Protein AF-A0A2G2XMW3-F1 (afdb_monomer_lite)

Secondary structure (DSSP, 8-state):
----S---GGG--EEEEEEEEETTEEEEEEEEEEEE--SSSSPEEEEEEEEEEEEEE-----PPPHHHHHHHT---------EETTEEPSS----------------------------------

Radius of gyration: 28.83 Å; chains: 1; bounding box: 59×80×53 Å

Sequence (125 aa):
MQVVTNLNLDGLDRVYVCAAVSPNRVFFTHCALHLKKSGAVVPRIKLVEVGPSRDLVTRRHRLSEDSLRKESMKTTLEKAKKKVGSVALPYKAKGVKRKCREAKLKHGTIELSEEKKQKLDSDSE

Foldseek 3Di:
DDDDDDDDPVPQFKDWDWADPDPFKIWTFIWTWDFDPDVDPGTDTDTDGDDDTDIGGHDDDDDDDPVVVVVVPDDPPPPPQPDDPPDGDPDDDPDDPDDDDDDDDDDDDDDDDDDDDDDDDDDDD

Structure (mmCIF, N/CA/C/O backbone):
data_AF-A0A2G2XMW3-F1
#
_entry.id   AF-A0A2G2XMW3-F1
#
loop_
_atom_site.group_PDB
_atom_site.id
_atom_site.type_symbol
_atom_site.label_atom_id
_atom_site.label_alt_id
_atom_site.label_comp_id
_atom_site.label_asym_id
_atom_site.label_entity_id
_atom_site.label_seq_id
_atom_site.pdbx_PDB_ins_code
_atom_site.Cartn_x
_atom_site.Cartn_y
_atom_site.Cartn_z
_atom_site.occupancy
_atom_site.B_iso_or_equiv
_atom_site.auth_seq_id
_atom_site.auth_comp_id
_atom_site.auth_asym_id
_atom_site.auth_atom_id
_atom_site.pdbx_PDB_model_num
ATOM 1 N N . MET A 1 1 ? 2.678 16.630 -11.490 1.00 44.75 1 MET A N 1
ATOM 2 C CA . MET A 1 1 ? 2.672 15.951 -10.179 1.00 44.75 1 MET A CA 1
ATOM 3 C C . MET A 1 1 ? 2.813 17.029 -9.121 1.00 44.75 1 MET A C 1
ATOM 5 O O . MET A 1 1 ? 3.813 17.734 -9.128 1.00 44.75 1 MET A O 1
ATOM 9 N N . GLN A 1 2 ? 1.770 17.260 -8.330 1.00 71.69 2 GLN A N 1
ATOM 10 C CA . GLN A 1 2 ? 1.748 18.351 -7.360 1.00 71.69 2 GLN A CA 1
ATOM 11 C C . GLN A 1 2 ? 2.289 17.834 -6.031 1.00 71.69 2 GLN A C 1
ATOM 13 O O . GLN A 1 2 ? 1.721 16.917 -5.446 1.00 71.69 2 GLN A O 1
ATOM 18 N N . VAL A 1 3 ? 3.416 18.387 -5.590 1.00 85.00 3 VAL A N 1
ATOM 19 C CA . VAL A 1 3 ? 3.980 18.083 -4.275 1.00 85.00 3 VAL A CA 1
ATOM 20 C C . VAL A 1 3 ? 3.337 19.044 -3.285 1.00 85.00 3 VAL A C 1
ATOM 22 O O . VAL A 1 3 ? 3.528 20.255 -3.382 1.00 85.00 3 VAL A O 1
ATOM 25 N N . VAL A 1 4 ? 2.533 18.507 -2.372 1.00 88.69 4 VAL A N 1
ATOM 26 C CA . VAL A 1 4 ? 1.887 19.276 -1.305 1.00 88.69 4 VAL A CA 1
ATOM 27 C C . VAL A 1 4 ? 2.705 19.095 -0.029 1.00 88.69 4 VAL A C 1
ATOM 29 O O . VAL A 1 4 ? 3.081 17.976 0.308 1.00 88.69 4 VAL A O 1
ATOM 32 N N . THR A 1 5 ? 3.015 20.193 0.660 1.00 89.81 5 THR A N 1
ATOM 33 C CA . THR A 1 5 ? 3.880 20.191 1.852 1.00 89.81 5 THR A CA 1
ATOM 34 C C . THR A 1 5 ? 3.130 19.917 3.152 1.00 89.81 5 THR A C 1
ATOM 36 O O . THR A 1 5 ? 3.712 19.351 4.070 1.00 89.81 5 THR A O 1
ATOM 39 N N . ASN A 1 6 ? 1.853 20.297 3.233 1.00 89.81 6 ASN A N 1
ATOM 40 C CA . ASN A 1 6 ? 1.005 20.105 4.408 1.00 89.81 6 ASN A CA 1
ATOM 41 C C . ASN A 1 6 ? -0.232 19.288 4.034 1.00 89.81 6 ASN A C 1
ATOM 43 O O . ASN A 1 6 ? -0.907 19.596 3.054 1.00 89.81 6 ASN A O 1
ATOM 47 N N . LEU A 1 7 ? -0.537 18.265 4.829 1.00 89.00 7 LEU A N 1
ATOM 48 C CA . LEU A 1 7 ? -1.673 17.368 4.627 1.00 89.00 7 LEU A CA 1
ATOM 49 C C . LEU A 1 7 ? -2.459 17.242 5.933 1.00 89.00 7 LEU A C 1
ATOM 51 O O . LEU A 1 7 ? -1.863 17.174 7.007 1.00 89.00 7 LEU A O 1
ATOM 55 N N . ASN A 1 8 ? -3.791 17.211 5.835 1.00 89.44 8 ASN A N 1
ATOM 56 C CA . ASN A 1 8 ? -4.644 16.955 6.993 1.00 89.44 8 ASN A CA 1
ATOM 57 C C . ASN A 1 8 ? -4.627 15.456 7.338 1.00 89.44 8 ASN A C 1
ATOM 59 O O . ASN A 1 8 ? -4.734 14.611 6.446 1.00 89.44 8 ASN A O 1
ATOM 63 N N . LEU A 1 9 ? -4.541 15.138 8.631 1.00 84.19 9 LEU A N 1
ATOM 64 C CA . LEU A 1 9 ? -4.570 13.767 9.136 1.00 84.19 9 LEU A CA 1
ATOM 65 C C . LEU A 1 9 ? -5.926 13.092 8.901 1.00 84.19 9 LEU A C 1
ATOM 67 O O . LEU A 1 9 ? -5.952 11.886 8.683 1.00 84.19 9 LEU A O 1
ATOM 71 N N . ASP A 1 10 ? -7.024 13.853 8.842 1.00 85.94 10 ASP A N 1
ATOM 72 C CA . ASP A 1 10 ? -8.351 13.299 8.525 1.00 85.94 10 ASP A CA 1
ATOM 73 C C . ASP A 1 10 ? -8.424 12.717 7.102 1.00 85.94 10 ASP A C 1
ATOM 75 O O . ASP A 1 10 ? -9.290 11.902 6.801 1.00 85.94 10 ASP A O 1
ATOM 79 N N . GLY A 1 11 ? -7.506 13.121 6.215 1.00 87.62 11 GLY A N 1
ATOM 80 C CA . GLY A 1 11 ? -7.393 12.572 4.864 1.00 87.62 11 GLY A CA 1
ATOM 81 C C . GLY A 1 11 ? -6.634 11.240 4.787 1.00 87.62 11 GLY A C 1
ATOM 82 O O . GLY A 1 11 ? -6.641 10.599 3.736 1.00 87.62 11 GLY A O 1
ATOM 83 N N . LEU A 1 12 ? -5.974 10.806 5.868 1.00 88.31 12 LEU A N 1
ATOM 84 C CA . LEU A 1 12 ? -5.224 9.546 5.928 1.00 88.31 12 LEU A CA 1
ATOM 85 C C . LEU A 1 12 ? -6.140 8.372 6.311 1.00 88.31 12 LEU A C 1
ATOM 87 O O . LEU A 1 12 ? -6.015 7.799 7.390 1.00 88.31 12 LEU A O 1
ATOM 91 N N . ASP A 1 13 ? -7.049 7.999 5.409 1.00 90.56 13 ASP A N 1
ATOM 92 C CA . ASP A 1 13 ? -8.010 6.900 5.625 1.00 90.56 13 ASP A CA 1
ATOM 93 C C . ASP A 1 13 ? -7.586 5.581 4.951 1.00 90.56 13 ASP A C 1
ATOM 95 O O . ASP A 1 13 ? -7.876 4.498 5.453 1.00 90.56 13 ASP A O 1
ATOM 99 N N . ARG A 1 14 ? -6.878 5.628 3.814 1.00 90.50 14 ARG A N 1
ATOM 100 C CA . ARG A 1 14 ? -6.589 4.441 2.983 1.00 90.50 14 ARG A CA 1
ATOM 101 C C . ARG A 1 14 ? -5.099 4.169 2.837 1.00 90.50 14 ARG A C 1
ATOM 103 O O . ARG A 1 14 ? -4.317 5.080 2.581 1.00 90.50 14 ARG A O 1
ATOM 110 N N . VAL A 1 15 ? -4.721 2.897 2.943 1.00 92.19 15 VAL A N 1
ATOM 111 C CA . VAL A 1 15 ? -3.349 2.404 2.769 1.00 92.19 15 VAL A CA 1
ATOM 112 C C . VAL A 1 15 ? -3.344 1.216 1.822 1.00 92.19 15 VAL A C 1
ATOM 114 O O . VAL A 1 15 ? -4.134 0.285 1.962 1.00 92.19 15 VAL A O 1
ATOM 117 N N . TYR A 1 16 ? -2.399 1.232 0.886 1.00 92.62 16 TYR A N 1
ATOM 118 C CA . TYR A 1 16 ? -2.066 0.067 0.080 1.00 92.62 16 TYR A CA 1
ATOM 119 C C . TYR A 1 16 ? -0.873 -0.656 0.698 1.00 92.62 16 TYR A C 1
ATOM 121 O O . TYR A 1 16 ? 0.197 -0.070 0.867 1.00 92.62 16 TYR A O 1
ATOM 129 N N . VAL A 1 17 ? -1.057 -1.931 1.025 1.00 92.00 17 VAL A N 1
ATOM 130 C CA . VAL A 1 17 ? 0.012 -2.813 1.493 1.00 92.00 17 VAL A CA 1
ATOM 131 C C . VAL A 1 17 ? 0.534 -3.579 0.289 1.00 92.00 17 VAL A C 1
ATOM 133 O O . VAL A 1 17 ? -0.202 -4.353 -0.312 1.00 92.00 17 VAL A O 1
ATOM 136 N N . CYS A 1 18 ? 1.795 -3.343 -0.066 1.00 92.06 18 CYS A N 1
ATOM 137 C CA . CYS A 1 18 ? 2.499 -4.057 -1.126 1.00 92.06 18 CYS A CA 1
ATOM 138 C C . CYS A 1 18 ? 3.656 -4.833 -0.493 1.00 92.06 18 CYS A C 1
ATOM 140 O O . CYS A 1 18 ? 4.610 -4.224 -0.008 1.00 92.06 18 CYS A O 1
ATOM 142 N N . ALA A 1 19 ? 3.555 -6.159 -0.454 1.00 92.94 19 ALA A N 1
ATOM 143 C CA . ALA A 1 19 ? 4.542 -7.024 0.183 1.00 92.94 19 ALA A CA 1
ATOM 144 C C . ALA A 1 19 ? 5.023 -8.105 -0.788 1.00 92.94 19 ALA A C 1
ATOM 146 O O . ALA A 1 19 ? 4.223 -8.806 -1.402 1.00 92.94 19 ALA A O 1
ATOM 147 N N . ALA A 1 20 ? 6.338 -8.271 -0.917 1.00 94.12 20 ALA A N 1
ATOM 148 C CA . ALA A 1 20 ? 6.907 -9.393 -1.653 1.00 94.12 20 ALA A CA 1
ATOM 149 C C . ALA A 1 20 ? 6.817 -10.657 -0.785 1.00 94.12 20 ALA A C 1
ATOM 151 O O . ALA A 1 20 ? 7.514 -10.773 0.218 1.00 94.12 20 ALA A O 1
ATOM 152 N N . VAL A 1 21 ? 5.939 -11.590 -1.159 1.00 93.00 21 VAL A 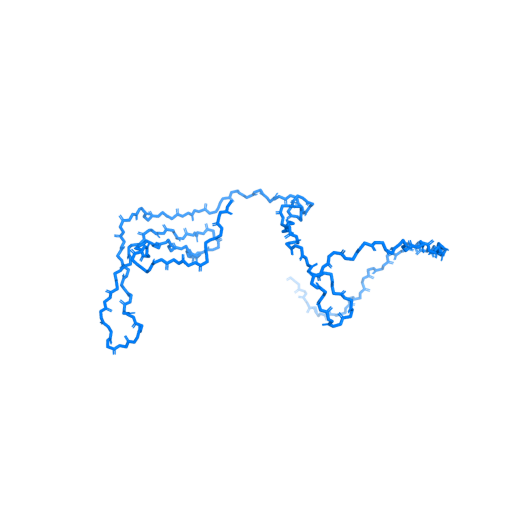N 1
ATOM 153 C CA . VAL A 1 21 ? 5.734 -12.855 -0.426 1.00 93.00 21 VAL A CA 1
ATOM 154 C C . VAL A 1 21 ? 6.721 -13.919 -0.897 1.00 93.00 21 VAL A C 1
ATOM 156 O O . VAL A 1 21 ? 7.186 -14.750 -0.127 1.00 93.00 21 VAL A O 1
ATOM 159 N N . SER A 1 22 ? 7.045 -13.906 -2.187 1.00 90.88 22 SER A N 1
ATOM 160 C CA . SER A 1 22 ? 8.017 -14.810 -2.800 1.00 90.88 22 SER A CA 1
ATOM 161 C C . SER A 1 22 ? 8.704 -14.087 -3.964 1.00 90.88 22 SER A C 1
ATOM 163 O O . SER A 1 22 ? 8.217 -13.029 -4.366 1.00 90.88 22 SER A O 1
ATOM 165 N N . PRO A 1 23 ? 9.773 -14.640 -4.565 1.00 89.56 23 PRO A N 1
ATOM 166 C CA . PRO A 1 23 ? 10.520 -13.959 -5.629 1.00 89.56 23 PRO A CA 1
ATOM 167 C C . PRO A 1 23 ? 9.643 -13.460 -6.787 1.00 89.56 23 PRO A C 1
ATOM 169 O O . PRO A 1 23 ? 9.902 -12.405 -7.356 1.00 89.56 23 PRO A O 1
ATOM 172 N N . ASN A 1 24 ? 8.566 -14.191 -7.092 1.00 92.25 24 ASN A N 1
ATOM 173 C CA . ASN A 1 24 ? 7.659 -13.884 -8.197 1.00 92.25 24 ASN A CA 1
ATOM 174 C C . ASN A 1 24 ? 6.234 -13.536 -7.748 1.00 92.25 24 ASN A C 1
ATOM 176 O O . ASN A 1 24 ? 5.368 -13.404 -8.609 1.00 92.25 24 ASN A O 1
ATOM 180 N N . ARG A 1 25 ? 5.950 -13.412 -6.443 1.00 93.00 25 ARG A N 1
ATOM 181 C CA . ARG A 1 25 ? 4.604 -13.056 -5.955 1.00 93.00 25 ARG A CA 1
ATOM 182 C C . ARG A 1 25 ? 4.651 -11.846 -5.048 1.00 93.00 25 ARG A C 1
ATOM 184 O O . ARG A 1 25 ? 5.399 -11.820 -4.071 1.00 93.00 25 ARG A O 1
ATOM 191 N N . VAL A 1 26 ? 3.785 -10.896 -5.352 1.00 94.19 26 VAL A N 1
ATOM 192 C CA . VAL A 1 26 ? 3.576 -9.678 -4.588 1.00 94.19 26 VAL A CA 1
ATOM 193 C C . VAL A 1 26 ? 2.135 -9.674 -4.105 1.00 94.19 26 VAL A C 1
ATOM 195 O O . VAL A 1 26 ? 1.206 -9.756 -4.901 1.00 94.19 26 VAL A O 1
ATOM 198 N N . PHE A 1 27 ? 1.965 -9.584 -2.798 1.00 92.56 27 PHE A N 1
ATOM 199 C CA . PHE A 1 27 ? 0.684 -9.361 -2.155 1.00 92.56 27 PHE A CA 1
ATOM 200 C C . PHE A 1 27 ? 0.354 -7.875 -2.226 1.00 92.56 27 PHE A C 1
ATOM 202 O O . PHE A 1 27 ? 1.176 -7.043 -1.830 1.0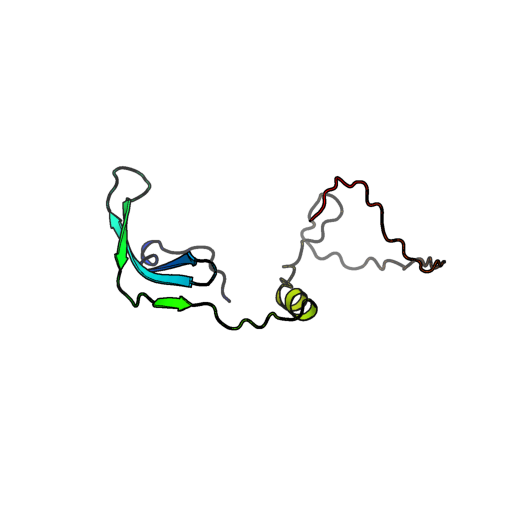0 92.56 27 PHE A O 1
ATOM 209 N N . PHE A 1 28 ? -0.822 -7.542 -2.749 1.00 93.25 28 PHE A N 1
ATOM 210 C CA . PHE A 1 28 ? -1.291 -6.168 -2.848 1.00 93.25 28 PHE A CA 1
ATOM 211 C C . PHE A 1 28 ? -2.703 -6.049 -2.280 1.00 93.25 28 PHE A C 1
ATOM 213 O O . PHE A 1 28 ? -3.648 -6.574 -2.865 1.00 93.25 28 PHE A O 1
ATOM 220 N N . THR A 1 29 ? -2.856 -5.320 -1.175 1.00 92.25 29 THR A N 1
ATOM 221 C CA . THR A 1 29 ? -4.149 -5.198 -0.485 1.00 92.25 29 THR A CA 1
ATOM 222 C C . THR A 1 29 ? -4.477 -3.761 -0.134 1.00 92.25 29 THR A C 1
ATOM 224 O O . THR A 1 29 ? -3.611 -2.975 0.255 1.00 92.25 29 THR A O 1
ATOM 227 N N . HIS A 1 30 ? -5.760 -3.430 -0.269 1.00 93.44 30 HIS A N 1
ATOM 228 C CA . HIS A 1 30 ? -6.326 -2.149 0.119 1.00 93.44 30 HIS A CA 1
ATOM 229 C C . HIS A 1 30 ? -6.939 -2.222 1.522 1.00 93.44 30 HIS A C 1
ATOM 231 O O . HIS A 1 30 ? -7.973 -2.863 1.747 1.00 93.44 30 HIS A O 1
ATOM 237 N N . CYS A 1 31 ? -6.324 -1.496 2.449 1.00 93.00 31 CYS A N 1
ATOM 238 C CA . CYS A 1 31 ? -6.736 -1.411 3.841 1.00 93.00 31 CYS A CA 1
ATOM 239 C C . CYS A 1 31 ? -7.251 -0.004 4.175 1.00 93.00 31 CYS A C 1
ATOM 241 O O . CYS A 1 31 ? -6.679 0.996 3.741 1.00 93.00 31 CYS A O 1
ATOM 243 N N . ALA A 1 32 ? -8.294 0.084 4.996 1.00 93.62 32 ALA A N 1
ATOM 244 C CA . ALA A 1 32 ? -8.645 1.298 5.722 1.00 93.62 32 ALA A CA 1
ATOM 245 C C . ALA A 1 32 ? -7.889 1.379 7.056 1.00 93.62 32 ALA A C 1
ATOM 247 O O . ALA A 1 32 ? -7.646 0.362 7.714 1.00 93.62 32 ALA A O 1
ATOM 248 N N . LEU A 1 33 ? -7.524 2.598 7.447 1.00 92.81 33 LEU A N 1
ATOM 249 C CA . LEU A 1 33 ? -6.835 2.940 8.684 1.00 92.81 33 LEU A CA 1
ATOM 250 C C . LEU A 1 33 ? -7.837 3.395 9.743 1.00 92.81 33 LEU A C 1
ATOM 252 O O . LEU A 1 33 ? -8.467 4.437 9.624 1.00 92.81 33 LEU A O 1
ATOM 256 N N . HIS A 1 34 ? -7.926 2.660 10.845 1.00 91.75 34 HIS A N 1
ATOM 257 C CA . HIS A 1 34 ? -8.687 3.060 12.023 1.00 91.75 34 HIS A CA 1
ATOM 258 C C . HIS A 1 34 ? -7.732 3.461 13.148 1.00 91.75 34 HIS A C 1
ATOM 260 O O . HIS A 1 34 ? -7.049 2.618 13.739 1.00 91.75 34 HIS A O 1
ATOM 266 N N . LEU A 1 35 ? -7.713 4.751 13.480 1.00 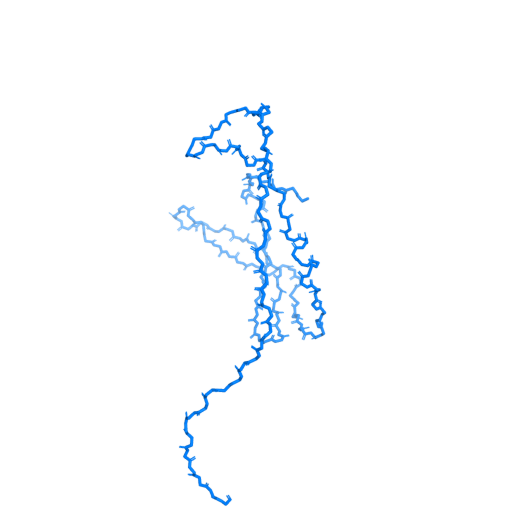90.94 35 LEU A N 1
ATOM 267 C CA . LEU A 1 35 ? -6.925 5.295 14.583 1.00 90.94 35 LEU A CA 1
ATOM 268 C C . LEU A 1 35 ? -7.700 5.160 15.900 1.00 90.94 35 LEU A C 1
ATOM 270 O O . LEU A 1 35 ? -8.756 5.760 16.090 1.00 90.94 35 LEU A O 1
ATOM 274 N N . LYS A 1 36 ? -7.182 4.361 16.835 1.00 91.38 36 LYS A N 1
ATOM 275 C CA . LYS A 1 36 ? -7.740 4.196 18.185 1.00 91.38 36 LYS A CA 1
ATOM 276 C C . LYS A 1 36 ? -6.929 4.979 19.211 1.00 91.38 36 LYS A C 1
ATOM 278 O O . LYS A 1 36 ? -5.711 5.109 19.096 1.00 91.38 36 LYS A O 1
ATOM 283 N N . LYS A 1 37 ? -7.601 5.452 20.263 1.00 92.25 37 LYS A N 1
ATOM 284 C CA . LYS A 1 37 ? -6.953 6.137 21.393 1.00 92.25 37 LYS A CA 1
ATOM 285 C C . LYS A 1 37 ? -5.897 5.218 22.030 1.00 92.25 37 LYS A C 1
ATOM 287 O O . LYS A 1 37 ? -6.181 4.050 22.292 1.00 92.25 37 LYS A O 1
ATOM 292 N N . SER A 1 38 ? -4.683 5.734 22.247 1.00 85.94 38 SER A N 1
ATOM 293 C CA . SER A 1 38 ? -3.557 4.965 22.811 1.00 85.94 38 SER A CA 1
ATOM 294 C C . SER A 1 38 ? -3.096 5.436 24.195 1.00 85.94 38 SER A C 1
ATOM 296 O O . SER A 1 38 ? -2.334 4.713 24.829 1.00 85.94 38 SER A O 1
ATOM 298 N N . GLY A 1 39 ? -3.540 6.616 24.650 1.00 90.88 39 GLY A N 1
ATOM 299 C CA . GLY A 1 39 ? -3.024 7.287 25.852 1.00 90.88 39 GLY A CA 1
ATOM 300 C C . GLY A 1 39 ? -1.710 8.051 25.633 1.00 90.88 39 GLY A C 1
ATOM 301 O O . GLY A 1 39 ? -1.304 8.808 26.506 1.00 90.88 39 GLY A O 1
ATOM 302 N N . ALA A 1 40 ? -1.074 7.900 24.468 1.00 92.06 40 ALA A N 1
ATOM 303 C CA . ALA A 1 40 ? 0.113 8.639 24.048 1.00 92.06 40 ALA A CA 1
ATOM 304 C C . ALA A 1 40 ? -0.199 9.574 22.865 1.00 92.06 40 ALA A C 1
ATOM 306 O O . ALA A 1 40 ? -1.286 9.531 22.287 1.00 92.06 40 ALA A O 1
ATOM 307 N N . VAL A 1 41 ? 0.792 10.381 22.470 1.00 92.12 41 VAL A N 1
ATOM 308 C CA . VAL A 1 41 ? 0.720 11.275 21.296 1.00 92.12 41 VAL A CA 1
ATOM 309 C C . VAL A 1 41 ? 0.482 10.492 19.994 1.00 92.12 41 VAL A C 1
ATOM 311 O O . VAL A 1 41 ? -0.149 10.999 19.072 1.00 92.12 41 VAL A O 1
ATOM 314 N N . VAL A 1 42 ? 0.942 9.238 19.923 1.00 91.00 42 VAL A N 1
ATOM 315 C CA . VAL A 1 42 ? 0.785 8.371 18.745 1.00 91.00 42 VAL A CA 1
ATOM 316 C C . VAL A 1 42 ? -0.433 7.452 18.917 1.00 91.00 42 VAL A C 1
ATOM 318 O O . VAL A 1 42 ? -0.435 6.639 19.845 1.00 91.00 42 VAL A O 1
ATOM 321 N N . PRO A 1 43 ? -1.465 7.520 18.054 1.00 93.25 43 PRO A N 1
ATOM 322 C CA . PRO A 1 43 ? -2.640 6.652 18.139 1.00 93.25 43 PRO A CA 1
ATOM 323 C C . PRO A 1 43 ? -2.313 5.194 17.782 1.00 93.25 43 PRO A C 1
ATOM 325 O O . PRO A 1 43 ? -1.351 4.900 17.076 1.00 93.25 43 PRO A O 1
ATOM 328 N N . ARG A 1 44 ? -3.148 4.251 18.235 1.00 92.56 44 ARG A N 1
ATOM 329 C CA . ARG A 1 44 ? -3.032 2.842 17.829 1.00 92.56 44 ARG A CA 1
ATOM 330 C C . ARG A 1 44 ? -3.655 2.671 16.453 1.00 92.56 44 ARG A C 1
ATOM 332 O O . ARG A 1 44 ? -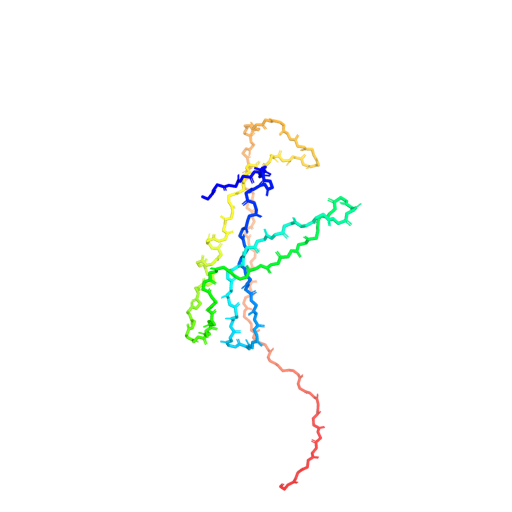4.851 2.902 16.294 1.00 92.56 44 ARG A O 1
ATOM 339 N N . ILE A 1 45 ? -2.866 2.217 15.492 1.00 92.69 45 ILE A N 1
ATOM 340 C CA . ILE A 1 45 ? -3.332 1.961 14.132 1.00 92.69 45 ILE A CA 1
ATOM 341 C C . ILE A 1 45 ? -3.949 0.562 14.072 1.00 92.69 45 ILE A C 1
ATOM 343 O O . ILE A 1 45 ? -3.325 -0.420 14.473 1.00 92.69 45 ILE A O 1
ATOM 347 N N . LYS A 1 46 ? -5.180 0.463 13.570 1.00 93.25 46 LYS A N 1
ATOM 348 C CA . LYS A 1 46 ? -5.797 -0.802 13.163 1.00 93.25 46 LYS A CA 1
ATOM 349 C C . LYS A 1 46 ? -6.083 -0.754 11.676 1.00 93.25 46 LYS A C 1
ATOM 351 O O . LYS A 1 46 ? -6.687 0.200 11.204 1.00 93.25 46 LYS A O 1
ATOM 356 N N . LEU A 1 47 ? -5.660 -1.785 10.962 1.00 93.06 47 LEU A N 1
ATOM 357 C CA . LEU A 1 47 ? -5.965 -1.947 9.549 1.00 93.06 47 LEU A CA 1
ATOM 358 C C . LEU A 1 47 ? -7.201 -2.832 9.409 1.00 93.06 47 LEU A C 1
ATOM 360 O O . LEU A 1 47 ? -7.308 -3.853 10.087 1.00 93.06 47 LEU A O 1
ATOM 364 N N . VAL A 1 48 ? -8.129 -2.423 8.550 1.00 93.81 48 VAL A N 1
ATOM 365 C CA . VAL A 1 48 ? -9.286 -3.224 8.138 1.00 93.81 48 VAL A CA 1
ATOM 366 C C . VAL A 1 48 ? -9.215 -3.382 6.629 1.00 93.81 48 VAL A C 1
ATOM 368 O O . VAL A 1 48 ? -9.053 -2.396 5.920 1.00 93.81 48 VAL A O 1
ATOM 371 N N . GLU A 1 49 ? -9.311 -4.602 6.120 1.00 92.06 49 GLU A N 1
ATOM 372 C CA . GLU A 1 49 ? -9.362 -4.837 4.678 1.00 92.06 49 GLU A CA 1
ATOM 373 C C . GLU A 1 49 ? -10.704 -4.336 4.126 1.00 92.06 49 GLU A C 1
ATOM 375 O O . GLU A 1 49 ? -11.760 -4.730 4.618 1.00 92.06 49 GLU A O 1
ATOM 380 N N . VAL A 1 50 ? -10.675 -3.420 3.149 1.00 90.56 50 VAL A N 1
ATOM 381 C CA . VAL A 1 50 ? -11.904 -2.810 2.592 1.00 90.56 50 VAL A CA 1
ATOM 382 C C . VAL A 1 50 ? -12.037 -3.014 1.088 1.00 90.56 50 VAL A C 1
ATOM 384 O O . VAL A 1 50 ? -13.148 -3.009 0.568 1.00 90.56 50 VAL A O 1
ATOM 387 N N . GLY A 1 51 ? -10.921 -3.144 0.368 1.00 76.69 51 GLY A N 1
ATOM 388 C CA . GLY A 1 51 ? -10.927 -3.273 -1.089 1.00 76.69 51 GLY A CA 1
ATOM 389 C C . GLY A 1 51 ? -10.061 -4.428 -1.570 1.00 76.69 51 GLY A C 1
ATOM 390 O O . GLY A 1 51 ? -9.414 -5.083 -0.759 1.00 76.69 51 GLY A O 1
ATOM 391 N N . PRO A 1 52 ? -10.051 -4.676 -2.888 1.00 80.25 52 PRO A N 1
ATOM 392 C CA . PRO A 1 52 ? -9.624 -5.944 -3.453 1.00 80.25 52 PRO A CA 1
ATOM 393 C C . PRO A 1 52 ? -8.206 -6.304 -3.018 1.00 80.25 52 PRO A C 1
ATOM 395 O O . PRO A 1 52 ? -7.251 -5.590 -3.328 1.00 80.25 52 PRO A O 1
ATOM 398 N N . SER A 1 53 ? -8.086 -7.443 -2.346 1.00 83.25 53 SER A N 1
ATOM 399 C CA . SER A 1 53 ? -6.824 -8.154 -2.209 1.00 83.25 53 SER A CA 1
ATOM 400 C C . SER A 1 53 ? -6.491 -8.803 -3.540 1.00 83.25 53 SER A C 1
ATOM 402 O O . SER A 1 53 ? -7.296 -9.537 -4.118 1.00 83.25 53 SER A O 1
ATOM 404 N N . ARG A 1 54 ? -5.318 -8.476 -4.072 1.00 82.94 54 ARG A N 1
ATOM 405 C CA . ARG A 1 54 ? -4.856 -8.979 -5.355 1.00 82.94 54 ARG A CA 1
ATOM 406 C C . ARG A 1 54 ? -3.449 -9.517 -5.204 1.00 82.94 54 ARG A C 1
ATOM 408 O O . ARG A 1 54 ? -2.497 -8.771 -4.995 1.00 82.94 54 ARG A O 1
ATOM 415 N N . ASP A 1 55 ? -3.329 -10.815 -5.411 1.00 89.25 55 ASP A N 1
ATOM 416 C CA . ASP A 1 55 ? -2.033 -11.454 -5.544 1.00 89.25 55 ASP A CA 1
ATOM 417 C C . ASP A 1 55 ? -1.518 -11.219 -6.957 1.00 89.25 55 ASP A C 1
ATOM 419 O O . ASP A 1 55 ? -2.089 -11.664 -7.958 1.00 89.25 55 ASP A O 1
ATOM 423 N N . LEU A 1 56 ? -0.435 -10.461 -7.042 1.00 90.38 56 LEU A N 1
ATOM 424 C CA . LEU A 1 56 ? 0.254 -10.179 -8.283 1.00 90.38 56 LEU A CA 1
ATOM 425 C C . LEU A 1 56 ? 1.355 -11.216 -8.472 1.00 90.38 56 LEU A C 1
ATOM 427 O O . LEU A 1 56 ? 2.147 -11.484 -7.570 1.00 90.38 56 LEU A O 1
ATOM 431 N N . VAL A 1 57 ? 1.425 -11.785 -9.672 1.00 93.62 57 VAL A N 1
ATOM 432 C CA . VAL A 1 57 ? 2.513 -12.682 -10.063 1.00 93.62 57 VAL A CA 1
ATOM 433 C C . VAL A 1 57 ? 3.349 -11.995 -11.128 1.00 93.62 57 VAL A C 1
ATOM 435 O O . VAL A 1 57 ? 2.846 -11.662 -12.204 1.00 93.62 57 VAL A O 1
ATOM 438 N N . THR A 1 58 ? 4.632 -11.810 -10.842 1.00 92.00 58 THR A N 1
ATOM 439 C CA . THR A 1 58 ? 5.599 -11.285 -11.801 1.00 92.00 58 THR A CA 1
ATOM 440 C C . THR A 1 58 ? 5.812 -12.322 -12.899 1.00 92.00 58 THR A C 1
ATOM 442 O O . THR A 1 58 ? 6.192 -13.460 -12.629 1.00 92.00 58 THR A O 1
ATOM 445 N N . ARG A 1 59 ? 5.529 -11.942 -14.149 1.00 92.31 59 ARG A N 1
ATOM 446 C CA . ARG A 1 59 ? 5.726 -12.794 -15.330 1.00 92.31 59 ARG A CA 1
ATOM 447 C C . ARG A 1 59 ? 6.851 -12.235 -16.197 1.00 92.31 59 ARG A C 1
ATOM 449 O O . ARG A 1 59 ? 8.021 -12.340 -15.857 1.00 92.31 59 ARG A O 1
ATOM 456 N N . ARG A 1 60 ? 6.499 -11.613 -17.319 1.00 95.19 60 ARG A N 1
ATOM 457 C CA . ARG A 1 60 ? 7.457 -10.991 -18.235 1.00 95.19 60 ARG A CA 1
ATOM 458 C C . ARG A 1 60 ? 7.712 -9.559 -17.791 1.00 95.19 60 ARG A C 1
ATOM 460 O O . ARG A 1 60 ? 6.759 -8.831 -17.524 1.00 95.19 60 ARG A O 1
ATOM 467 N N . HIS A 1 61 ? 8.976 -9.162 -17.757 1.00 91.06 61 HIS A N 1
ATOM 468 C CA . HIS A 1 61 ? 9.385 -7.790 -17.497 1.00 91.06 61 HIS A CA 1
ATOM 469 C C . HIS A 1 61 ? 10.195 -7.286 -18.695 1.00 91.06 61 HIS A C 1
ATOM 471 O O . HIS A 1 61 ? 10.996 -8.026 -19.262 1.00 91.06 61 HIS A O 1
ATOM 477 N N . ARG A 1 62 ? 9.954 -6.040 -19.108 1.00 93.19 62 ARG A N 1
ATOM 478 C CA . ARG A 1 62 ? 10.756 -5.347 -20.121 1.00 93.19 62 ARG A CA 1
ATOM 479 C C . ARG A 1 62 ? 11.404 -4.159 -19.435 1.00 93.19 62 ARG A C 1
ATOM 481 O O . ARG A 1 62 ? 10.710 -3.210 -19.078 1.00 93.19 62 ARG A O 1
ATOM 488 N N . LEU A 1 63 ? 12.710 -4.245 -19.212 1.00 89.25 63 LEU A N 1
ATOM 489 C CA . LEU A 1 63 ? 13.468 -3.135 -18.650 1.00 89.25 63 LEU A CA 1
ATOM 490 C C . LEU A 1 63 ? 13.630 -2.046 -19.711 1.00 89.25 63 LEU A C 1
ATOM 492 O O . LEU A 1 63 ? 13.758 -2.327 -20.902 1.00 89.25 63 LEU A O 1
ATOM 496 N N . SER A 1 64 ? 13.559 -0.796 -19.270 1.00 90.56 64 SER A N 1
ATOM 497 C CA . SER A 1 64 ? 13.896 0.355 -20.100 1.00 90.56 64 SER A CA 1
ATOM 498 C C . SER A 1 64 ? 15.408 0.446 -20.286 1.00 90.56 64 SER A C 1
ATOM 500 O O . SER A 1 64 ? 16.147 0.167 -19.342 1.00 90.56 64 SER A O 1
ATOM 502 N N . GLU A 1 65 ? 15.842 0.939 -21.444 1.00 94.56 65 GLU A N 1
ATOM 503 C CA . GLU A 1 65 ? 17.244 1.269 -21.714 1.00 94.56 65 GLU A CA 1
ATOM 504 C C . GLU A 1 65 ? 17.829 2.234 -20.673 1.00 94.56 65 GLU A C 1
ATOM 506 O O . GLU A 1 65 ? 17.155 3.153 -20.187 1.00 94.56 65 GLU A O 1
ATOM 511 N N . ASP A 1 66 ? 19.116 2.065 -20.366 1.00 90.06 66 ASP A N 1
ATOM 512 C CA . ASP A 1 66 ? 19.797 2.866 -19.346 1.00 90.06 66 ASP A CA 1
ATOM 513 C C . ASP A 1 66 ? 19.883 4.355 -19.711 1.00 90.06 66 ASP A C 1
ATOM 515 O O . ASP A 1 66 ? 19.888 5.207 -18.818 1.00 90.06 66 ASP A O 1
ATOM 519 N N . SER A 1 67 ? 19.926 4.693 -21.004 1.00 92.06 67 SER A N 1
ATOM 520 C CA . SER A 1 67 ? 19.874 6.080 -21.487 1.00 92.06 67 SER A CA 1
ATOM 521 C C . SER A 1 67 ? 18.541 6.741 -21.123 1.00 92.06 67 SER A C 1
ATOM 523 O O . SER A 1 67 ? 18.533 7.761 -20.436 1.00 92.06 67 SER A O 1
ATOM 525 N N . LEU A 1 68 ? 17.420 6.108 -21.479 1.00 92.00 68 LEU A N 1
ATOM 526 C CA . LEU A 1 68 ? 16.065 6.595 -21.204 1.00 92.00 68 LEU A CA 1
ATOM 527 C C . LEU A 1 68 ? 15.795 6.721 -19.705 1.00 92.00 68 LEU A C 1
ATOM 529 O O . LEU A 1 68 ? 15.226 7.714 -19.259 1.00 92.00 68 LEU A O 1
ATOM 533 N N . ARG A 1 69 ? 16.258 5.751 -18.911 1.00 90.50 69 ARG A N 1
ATOM 534 C CA . ARG A 1 69 ? 16.111 5.781 -17.452 1.00 90.50 69 ARG A CA 1
ATOM 535 C C . ARG A 1 69 ? 16.878 6.945 -16.821 1.00 90.50 69 ARG A C 1
ATOM 537 O O . ARG A 1 69 ? 16.363 7.607 -15.918 1.00 90.50 69 ARG A O 1
ATOM 544 N N . LYS A 1 70 ? 18.096 7.224 -17.299 1.00 91.19 70 LYS A N 1
ATOM 545 C CA . LYS A 1 70 ? 18.886 8.387 -16.858 1.00 91.19 70 LYS A CA 1
ATOM 546 C C . LYS A 1 70 ? 18.221 9.696 -17.257 1.00 91.19 70 LYS A C 1
ATOM 548 O O . LYS A 1 70 ? 18.277 10.654 -16.496 1.00 91.19 70 LYS A O 1
ATOM 553 N N . GLU A 1 71 ? 17.596 9.744 -18.427 1.00 89.88 71 GLU A N 1
ATOM 554 C CA . GLU A 1 71 ? 16.878 10.922 -18.906 1.00 89.88 71 GLU A CA 1
ATOM 555 C C . GLU A 1 71 ? 15.593 11.193 -18.129 1.00 89.88 71 GLU A C 1
ATOM 557 O O . GLU A 1 71 ? 15.375 12.331 -17.717 1.00 89.88 71 GLU A O 1
ATOM 562 N N . SER A 1 72 ? 14.789 10.164 -17.851 1.00 88.56 72 SER A N 1
ATOM 563 C CA . SER A 1 72 ? 13.540 10.294 -17.094 1.00 88.56 72 SER A CA 1
ATOM 564 C C . SER A 1 72 ? 13.761 10.675 -15.629 1.00 88.56 72 SER A C 1
ATOM 566 O O . SER A 1 72 ? 12.910 11.319 -15.024 1.00 88.56 72 SER A O 1
ATOM 568 N N . MET A 1 73 ? 14.907 10.296 -15.052 1.00 88.94 73 MET A N 1
ATOM 569 C CA . MET A 1 73 ? 15.280 10.626 -13.669 1.00 88.94 73 MET A CA 1
ATOM 570 C C . MET A 1 73 ? 15.935 12.012 -13.529 1.00 88.94 73 MET A C 1
ATOM 572 O O . MET A 1 73 ? 16.362 12.380 -12.434 1.00 88.94 73 MET A O 1
ATOM 576 N N . LYS A 1 74 ? 16.030 12.807 -14.606 1.00 89.25 74 LYS A N 1
ATOM 577 C CA . LYS A 1 74 ? 16.533 14.186 -14.534 1.00 89.25 74 LYS A CA 1
ATOM 578 C C . LYS A 1 74 ? 15.533 15.057 -13.775 1.00 89.25 74 LYS A C 1
ATOM 580 O O . LYS A 1 74 ? 14.604 15.616 -14.351 1.00 89.25 74 LYS A O 1
ATOM 585 N N . THR A 1 75 ? 15.742 15.224 -12.475 1.00 81.94 75 THR A N 1
ATOM 586 C CA . THR A 1 75 ? 15.039 16.250 -11.702 1.00 81.94 75 THR A CA 1
ATOM 587 C C . THR A 1 75 ? 15.522 17.627 -12.142 1.00 81.94 75 THR A C 1
ATOM 589 O O . THR A 1 75 ? 16.731 17.864 -12.228 1.00 81.94 75 THR A O 1
ATOM 592 N N . THR A 1 76 ? 14.602 18.560 -12.396 1.00 70.44 76 THR A N 1
ATOM 593 C CA . THR A 1 76 ? 14.970 19.960 -12.618 1.00 70.44 76 THR A CA 1
ATOM 594 C C . THR A 1 76 ? 15.700 20.467 -11.383 1.00 70.44 76 THR A C 1
ATOM 596 O O . THR A 1 76 ? 15.152 20.428 -10.283 1.00 70.44 76 THR A O 1
ATOM 599 N N . LEU A 1 77 ? 16.938 20.933 -11.561 1.00 64.81 77 LEU A N 1
ATOM 600 C CA . LEU A 1 77 ? 17.683 21.651 -10.535 1.00 64.81 77 LEU A CA 1
ATOM 601 C C . LEU A 1 77 ? 16.930 22.960 -10.266 1.00 64.81 77 LEU A C 1
ATOM 603 O O . LEU A 1 77 ? 17.224 23.984 -10.883 1.00 64.81 77 LEU A O 1
ATOM 607 N N . GLU A 1 78 ? 15.911 22.903 -9.406 1.00 57.84 78 GLU A N 1
ATOM 608 C CA . GLU A 1 78 ? 15.252 24.067 -8.822 1.00 57.84 78 GLU A CA 1
ATOM 609 C C . GLU A 1 78 ? 16.363 25.006 -8.371 1.00 57.84 78 GLU A C 1
ATOM 611 O O . GLU A 1 78 ? 17.162 24.668 -7.497 1.00 57.84 78 GLU A O 1
ATOM 616 N N . LYS A 1 79 ? 16.493 26.096 -9.137 1.00 57.38 79 LYS A N 1
ATOM 617 C CA . LYS A 1 79 ? 17.617 27.031 -9.230 1.00 57.38 79 LYS A CA 1
ATOM 618 C C . LYS A 1 79 ? 18.546 26.910 -8.026 1.00 57.38 79 LYS A C 1
ATOM 620 O O . LYS A 1 79 ? 18.346 27.618 -7.039 1.00 57.38 79 LYS A O 1
ATOM 625 N N . ALA A 1 80 ? 19.575 26.060 -8.118 1.00 53.56 80 ALA A N 1
ATOM 626 C CA . ALA A 1 80 ? 20.632 26.053 -7.119 1.00 53.56 80 ALA A CA 1
ATOM 627 C C . ALA A 1 80 ? 21.101 27.504 -6.988 1.00 53.56 80 ALA A C 1
ATOM 629 O O . ALA A 1 80 ? 21.609 28.081 -7.959 1.00 53.56 80 ALA A O 1
ATOM 630 N N . LYS A 1 81 ? 20.819 28.137 -5.837 1.00 55.97 81 LYS A N 1
ATOM 631 C CA . LYS A 1 81 ? 21.278 29.497 -5.549 1.00 55.97 81 LYS A CA 1
ATOM 632 C C . LYS A 1 81 ? 22.760 29.483 -5.869 1.00 55.97 81 LYS A C 1
ATOM 634 O O . LYS A 1 81 ? 23.484 28.655 -5.325 1.00 55.97 81 LYS A O 1
ATOM 639 N N . LYS A 1 82 ? 23.171 30.307 -6.831 1.00 54.81 82 LYS A N 1
ATOM 640 C CA . LYS A 1 82 ? 24.539 30.331 -7.343 1.00 54.81 82 LYS A CA 1
ATOM 641 C C . LYS A 1 82 ? 25.436 30.646 -6.142 1.00 54.81 82 LYS A C 1
ATOM 643 O O . LYS A 1 82 ? 25.477 31.791 -5.699 1.00 54.81 82 LYS 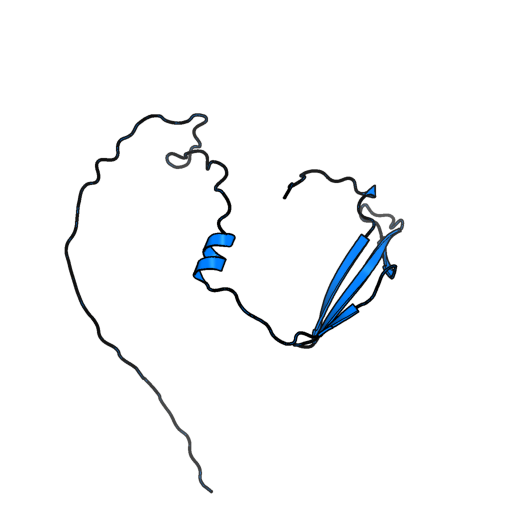A O 1
ATOM 648 N N . LYS A 1 83 ? 26.053 29.624 -5.549 1.00 56.75 83 LYS A N 1
ATOM 649 C CA . LYS A 1 83 ? 26.999 29.799 -4.450 1.00 56.75 83 LYS A CA 1
ATOM 650 C C . LYS A 1 83 ? 28.349 30.114 -5.075 1.00 56.75 83 LYS A C 1
ATOM 652 O O . LYS A 1 83 ? 28.785 29.422 -5.995 1.00 56.75 83 LYS A O 1
ATOM 657 N N . VAL A 1 84 ? 28.973 31.190 -4.617 1.00 55.22 84 VAL A N 1
ATOM 658 C CA . VAL A 1 84 ? 30.387 31.463 -4.876 1.00 55.22 84 VAL A CA 1
ATOM 659 C C . VAL A 1 84 ? 31.086 31.117 -3.567 1.00 55.22 84 VAL A C 1
ATOM 661 O O . VAL A 1 84 ? 30.878 31.793 -2.565 1.00 55.22 84 VAL A O 1
ATOM 664 N N . GLY A 1 85 ? 31.821 30.004 -3.540 1.00 67.94 85 GLY A N 1
ATOM 665 C CA . GLY A 1 85 ? 32.346 29.448 -2.289 1.00 67.94 85 GLY A CA 1
ATOM 666 C C . GLY A 1 85 ? 31.236 28.965 -1.341 1.00 67.94 85 GLY A C 1
ATOM 667 O O . GLY A 1 85 ? 30.236 28.399 -1.784 1.00 67.94 85 GLY A O 1
ATOM 668 N N . SER A 1 86 ? 31.403 29.184 -0.033 1.00 57.50 86 SER A N 1
ATOM 669 C CA . SER A 1 86 ? 30.460 28.750 1.014 1.00 57.50 86 SER A CA 1
ATOM 670 C C . SER A 1 86 ? 29.222 29.649 1.171 1.00 57.50 86 SER A C 1
ATOM 672 O O . SER A 1 86 ? 28.276 29.263 1.859 1.00 57.50 86 SER A O 1
ATOM 674 N N . VAL A 1 87 ? 29.177 30.815 0.513 1.00 55.03 87 VAL A N 1
ATOM 675 C CA . VAL A 1 87 ? 28.122 31.825 0.706 1.00 55.03 87 VAL A CA 1
ATOM 676 C C . VAL A 1 87 ? 27.103 31.798 -0.439 1.00 55.03 87 VAL A C 1
ATOM 678 O O . VAL A 1 87 ? 27.446 31.761 -1.624 1.00 55.03 87 VAL A O 1
ATOM 681 N N . ALA A 1 88 ? 25.815 31.814 -0.085 1.00 56.72 88 ALA A N 1
ATOM 682 C CA . ALA A 1 88 ? 24.712 31.856 -1.041 1.00 56.72 88 ALA A CA 1
ATOM 683 C C . ALA A 1 88 ? 24.371 33.304 -1.421 1.00 56.72 88 ALA A C 1
ATOM 685 O O . ALA A 1 88 ? 24.016 34.102 -0.557 1.00 56.72 88 ALA A O 1
ATOM 686 N N . LEU A 1 89 ? 24.435 33.636 -2.715 1.00 57.62 89 LEU A N 1
ATOM 687 C CA . LEU A 1 89 ? 24.065 34.969 -3.194 1.00 57.62 89 LEU A CA 1
ATOM 688 C C . LEU A 1 89 ? 22.539 35.105 -3.364 1.00 57.62 89 LEU A C 1
ATOM 690 O O . LEU A 1 89 ? 21.908 34.207 -3.936 1.00 57.62 89 LEU A O 1
ATOM 694 N N . PRO A 1 90 ? 21.941 36.231 -2.928 1.00 53.25 90 PRO A N 1
ATOM 695 C CA . PRO A 1 90 ? 20.502 36.472 -3.030 1.00 53.25 90 PRO A CA 1
ATOM 696 C C . PRO A 1 90 ? 20.037 36.936 -4.425 1.00 53.25 90 PRO A C 1
ATOM 698 O O . PRO A 1 90 ? 18.835 37.039 -4.646 1.00 53.25 90 PRO A O 1
ATOM 701 N N . TYR A 1 91 ? 20.942 37.184 -5.387 1.00 58.16 91 TYR A N 1
ATOM 702 C CA . TYR A 1 91 ? 20.594 37.682 -6.728 1.00 58.16 91 TYR A CA 1
ATOM 703 C C . TYR A 1 91 ? 21.311 36.944 -7.878 1.00 58.16 91 TYR A C 1
ATOM 705 O O . TYR A 1 91 ? 22.350 36.301 -7.706 1.00 58.16 91 TYR A O 1
ATOM 713 N N . LYS A 1 92 ? 20.753 37.037 -9.097 1.00 51.16 92 LYS A N 1
ATOM 714 C CA . LYS A 1 92 ? 21.351 36.499 -10.334 1.00 51.16 92 LYS A CA 1
ATOM 715 C C . LYS A 1 92 ? 22.552 37.361 -10.746 1.00 51.16 92 LYS A C 1
ATOM 717 O O . LYS A 1 92 ? 22.374 38.399 -11.374 1.00 51.16 92 LYS A O 1
ATOM 722 N N . ALA A 1 93 ? 23.774 36.918 -10.446 1.00 57.25 93 ALA A N 1
ATOM 723 C CA . ALA A 1 93 ? 24.986 37.570 -10.947 1.00 57.25 93 ALA A CA 1
ATOM 724 C C . ALA A 1 93 ? 25.008 37.558 -12.491 1.00 57.25 93 ALA A C 1
ATOM 726 O O . ALA A 1 93 ? 25.138 36.487 -13.105 1.00 57.25 93 ALA A O 1
ATOM 727 N N . LYS A 1 94 ? 24.853 38.735 -13.114 1.00 49.75 94 LYS A N 1
ATOM 728 C CA . LYS A 1 94 ? 25.049 38.935 -14.554 1.00 49.75 94 LYS A CA 1
ATOM 729 C C . LYS A 1 94 ? 26.550 38.993 -14.847 1.00 49.75 94 LYS A C 1
ATOM 731 O O . LYS A 1 94 ? 27.263 39.767 -14.230 1.00 49.75 94 LYS A O 1
ATOM 736 N N . GLY A 1 95 ? 26.990 38.184 -15.811 1.00 58.47 95 GLY A N 1
ATOM 737 C CA . GLY A 1 95 ? 28.258 38.373 -16.517 1.00 58.47 95 GLY A CA 1
ATOM 738 C C . GLY A 1 95 ? 29.533 38.013 -15.753 1.00 58.47 95 GLY A C 1
ATOM 739 O O . GLY A 1 95 ? 30.157 38.865 -15.146 1.00 58.47 95 GLY A O 1
ATOM 740 N N . VAL A 1 96 ? 30.011 36.779 -15.930 1.00 48.34 96 VAL A N 1
ATOM 741 C CA . VAL A 1 96 ? 31.460 36.531 -16.039 1.00 48.34 96 VAL A CA 1
ATOM 742 C C . VAL A 1 96 ? 31.646 35.580 -17.217 1.00 48.34 96 VAL A C 1
ATOM 744 O O . VAL A 1 96 ? 31.388 34.381 -17.100 1.00 48.34 96 VAL A O 1
ATOM 747 N N . LYS A 1 97 ? 32.025 36.125 -18.382 1.00 45.44 97 LYS A N 1
ATOM 748 C CA . LYS A 1 97 ? 32.475 35.332 -19.534 1.00 45.44 97 LYS A CA 1
ATOM 749 C C . LYS A 1 97 ? 33.739 34.590 -19.102 1.00 45.44 97 LYS A C 1
ATOM 751 O O . LYS A 1 97 ? 34.815 35.178 -19.038 1.00 45.44 97 LYS A O 1
ATOM 756 N N . ARG A 1 98 ? 33.618 33.301 -18.784 1.00 52.25 98 ARG A N 1
ATOM 757 C CA . ARG A 1 98 ? 34.789 32.433 -18.641 1.00 52.25 98 ARG A CA 1
ATOM 758 C C . ARG A 1 98 ? 35.354 32.222 -20.041 1.00 52.25 98 ARG A C 1
ATOM 760 O O . ARG A 1 98 ? 34.755 31.519 -20.846 1.00 52.25 98 ARG A O 1
ATOM 767 N N . LYS A 1 99 ? 36.474 32.879 -20.347 1.00 45.25 99 LYS A N 1
ATOM 768 C CA . LYS A 1 99 ? 37.290 32.562 -21.521 1.00 45.25 99 LYS A CA 1
ATOM 769 C C . LYS A 1 99 ? 37.775 31.120 -21.345 1.00 45.25 99 LYS A C 1
ATOM 771 O O . LYS A 1 99 ? 38.580 30.866 -20.452 1.00 45.25 99 LYS A O 1
ATOM 776 N N . CYS A 1 100 ? 37.247 30.190 -22.144 1.00 48.72 100 CYS A N 1
ATOM 777 C CA . CYS A 1 100 ? 37.800 28.845 -22.281 1.00 48.72 100 CYS A CA 1
ATOM 778 C C . CYS A 1 100 ? 39.276 28.988 -22.657 1.00 48.72 100 CYS A C 1
ATOM 780 O O . CYS A 1 100 ? 39.594 29.479 -23.738 1.00 48.72 100 CYS A O 1
ATOM 782 N N . ARG A 1 101 ? 40.174 28.627 -21.739 1.00 48.28 101 ARG A N 1
ATOM 783 C CA . ARG A 1 101 ? 41.568 28.368 -22.080 1.00 48.28 101 ARG A CA 1
ATOM 784 C C . ARG A 1 101 ? 41.655 26.897 -22.451 1.00 48.28 101 ARG A C 1
ATOM 786 O O . ARG A 1 101 ? 41.289 26.030 -21.664 1.00 48.28 101 ARG A O 1
ATOM 793 N N . GLU A 1 102 ? 42.038 26.684 -23.698 1.00 49.69 102 GLU A N 1
ATOM 794 C CA . GLU A 1 102 ? 42.311 25.397 -24.308 1.00 49.69 102 GLU A CA 1
ATOM 795 C C . GLU A 1 102 ? 43.437 24.674 -23.567 1.00 49.69 102 GLU A C 1
ATOM 797 O O . GLU A 1 102 ? 44.441 25.281 -23.199 1.00 49.69 102 GLU A O 1
ATOM 802 N N . ALA A 1 103 ? 43.279 23.362 -23.427 1.00 38.94 103 ALA A N 1
ATOM 803 C CA . ALA A 1 103 ? 44.383 22.416 -23.475 1.00 38.94 103 ALA A CA 1
ATOM 804 C C . ALA A 1 103 ? 43.821 21.085 -23.999 1.00 38.94 103 ALA A C 1
ATOM 806 O O . ALA A 1 103 ? 43.180 20.328 -23.273 1.00 38.94 103 ALA A O 1
ATOM 807 N N . LYS A 1 104 ? 44.003 20.833 -25.298 1.00 48.44 104 LYS A N 1
ATOM 808 C CA . LYS A 1 104 ? 44.084 19.469 -25.841 1.00 48.44 104 LYS A CA 1
ATOM 809 C C . LYS A 1 104 ? 45.535 18.996 -25.716 1.00 48.44 104 LYS A C 1
ATOM 811 O O . LYS A 1 104 ? 46.417 19.850 -25.693 1.00 48.44 104 LYS A O 1
ATOM 816 N N . LEU A 1 105 ? 45.709 17.663 -25.780 1.00 38.34 105 LEU A N 1
ATOM 817 C CA . LEU A 1 105 ? 46.904 16.828 -26.073 1.00 38.34 105 LEU A CA 1
ATOM 818 C C . LEU A 1 105 ? 47.224 15.872 -24.894 1.00 38.34 105 LEU A C 1
ATOM 820 O O . LEU A 1 105 ? 47.401 16.356 -23.787 1.00 38.34 105 LEU A O 1
ATOM 824 N N . LYS A 1 106 ? 47.326 14.534 -25.012 1.00 36.81 106 LYS A N 1
ATOM 825 C CA . LYS A 1 106 ? 47.195 13.547 -26.112 1.00 36.81 106 LYS A CA 1
ATOM 826 C C . LYS A 1 106 ? 47.012 12.108 -25.542 1.00 36.81 106 LYS A C 1
ATOM 828 O O . LYS A 1 106 ? 47.499 11.833 -24.458 1.00 36.81 106 LYS A O 1
ATOM 833 N N . HIS A 1 107 ? 46.364 11.253 -26.352 1.00 26.61 107 HIS A N 1
ATOM 834 C CA . HIS A 1 107 ? 46.580 9.821 -26.698 1.00 26.61 107 HIS A CA 1
ATOM 835 C C . HIS A 1 107 ? 46.974 8.705 -25.701 1.00 26.61 107 HIS A C 1
ATOM 837 O O . HIS A 1 107 ? 47.924 8.835 -24.943 1.00 26.61 107 HIS A O 1
ATOM 843 N N . GLY A 1 108 ? 46.374 7.526 -25.958 1.00 26.72 108 GLY A N 1
ATOM 844 C CA . GLY A 1 108 ? 46.923 6.168 -25.746 1.00 26.72 108 GLY A CA 1
ATOM 845 C C . GLY A 1 108 ? 45.823 5.175 -25.334 1.00 26.72 108 GLY A C 1
ATOM 846 O O . GLY A 1 108 ? 45.466 5.143 -24.168 1.00 26.72 108 GLY A O 1
ATOM 847 N N . THR A 1 109 ? 45.023 4.622 -26.254 1.00 23.52 109 THR A N 1
ATOM 848 C CA . THR A 1 109 ? 45.193 3.308 -26.929 1.00 23.52 109 THR A CA 1
ATOM 849 C C . THR A 1 109 ? 45.258 2.100 -25.975 1.00 23.52 109 THR A C 1
ATOM 851 O O . THR A 1 109 ? 46.259 1.921 -25.301 1.00 23.52 109 THR A O 1
ATOM 854 N N . ILE A 1 110 ? 44.156 1.327 -25.973 1.00 27.36 110 ILE A N 1
ATOM 855 C CA . ILE A 1 110 ? 43.997 -0.149 -26.042 1.00 27.36 110 ILE A CA 1
ATOM 856 C C . ILE A 1 110 ? 45.046 -1.025 -25.322 1.00 27.36 110 ILE A C 1
ATOM 858 O O . ILE A 1 110 ? 46.224 -0.932 -25.633 1.00 27.36 110 ILE A O 1
ATOM 862 N N . GLU A 1 111 ? 44.588 -1.936 -24.449 1.00 25.36 111 GLU A N 1
ATOM 863 C CA . GLU A 1 111 ? 44.739 -3.412 -24.558 1.00 25.36 111 GLU A CA 1
ATOM 864 C C . GLU A 1 111 ? 44.268 -4.121 -23.269 1.00 25.36 111 GLU A C 1
ATOM 866 O O . GLU A 1 111 ? 44.339 -3.584 -22.162 1.00 25.36 111 GLU A O 1
ATOM 871 N N . LEU A 1 112 ? 43.728 -5.325 -23.463 1.00 31.19 112 LEU A N 1
ATOM 872 C CA . LEU A 1 112 ? 43.168 -6.239 -22.469 1.00 31.19 112 LEU A CA 1
ATOM 873 C C . LEU A 1 112 ? 44.232 -6.804 -21.510 1.00 31.19 112 LEU A C 1
ATOM 875 O O . LEU A 1 112 ? 45.397 -6.939 -21.867 1.00 31.19 112 LEU A O 1
ATOM 879 N N . SER A 1 113 ? 43.812 -7.267 -20.330 1.00 25.80 113 SER A N 1
ATOM 880 C CA . SER A 1 113 ? 44.351 -8.519 -19.777 1.00 25.80 113 SER A CA 1
ATOM 881 C C . SER A 1 113 ? 43.392 -9.143 -18.770 1.00 25.80 113 SER A C 1
ATOM 883 O O . SER A 1 113 ? 42.990 -8.555 -17.765 1.00 25.80 113 SER A O 1
ATOM 885 N N . GLU A 1 114 ? 43.008 -10.356 -19.129 1.00 27.81 114 GLU A N 1
ATOM 886 C CA . GLU A 1 114 ? 42.337 -11.357 -18.329 1.00 27.81 114 GLU A CA 1
ATOM 887 C C . GLU A 1 114 ? 43.317 -11.987 -17.315 1.00 27.81 114 GLU A C 1
ATOM 889 O O . GLU A 1 114 ? 44.534 -11.922 -17.466 1.00 27.81 114 GLU A O 1
ATOM 894 N N . GLU A 1 115 ? 42.726 -12.644 -16.314 1.00 30.03 115 GLU A N 1
ATOM 895 C CA . GLU A 1 115 ? 43.266 -13.748 -15.506 1.00 30.03 115 GLU A CA 1
ATOM 896 C C . GLU A 1 115 ? 44.396 -13.518 -14.478 1.00 30.03 115 GLU A C 1
ATOM 898 O O . GLU A 1 115 ? 45.577 -13.358 -14.778 1.00 30.03 115 GLU A O 1
ATOM 903 N N . LYS A 1 116 ? 44.048 -13.793 -13.209 1.00 29.77 116 LYS A N 1
ATOM 904 C CA . LYS A 1 116 ? 44.881 -14.658 -12.360 1.00 29.77 116 LYS A CA 1
ATOM 905 C C . LYS A 1 116 ? 44.017 -15.594 -11.508 1.00 29.77 116 LYS A C 1
ATOM 907 O O . LYS A 1 116 ? 43.436 -15.201 -10.502 1.00 29.77 116 LYS A O 1
ATOM 912 N N . LYS A 1 117 ? 43.961 -16.850 -11.950 1.00 31.52 117 LYS A N 1
ATOM 913 C CA . LYS A 1 117 ? 43.443 -18.042 -11.263 1.00 31.52 117 LYS A CA 1
ATOM 914 C C . LYS A 1 117 ? 44.567 -18.681 -10.430 1.00 31.52 117 LYS A C 1
ATOM 916 O O . LYS A 1 117 ? 45.665 -18.827 -10.952 1.00 31.52 117 LYS A O 1
ATOM 921 N N . GLN A 1 118 ? 44.291 -19.107 -9.194 1.00 29.94 118 GLN A N 1
ATOM 922 C CA . GLN A 1 118 ? 45.035 -20.104 -8.382 1.00 29.94 118 GLN A CA 1
ATOM 923 C C . GLN A 1 118 ? 44.0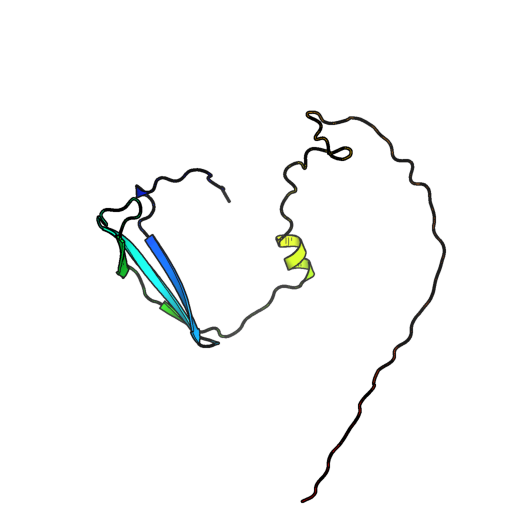66 -20.601 -7.288 1.00 29.94 118 GLN A C 1
ATOM 925 O O . GLN A 1 118 ? 43.389 -19.757 -6.714 1.00 29.94 118 GLN A O 1
ATOM 930 N N . LYS A 1 119 ? 43.896 -21.873 -6.902 1.00 28.19 119 LYS A N 1
ATOM 931 C CA . LYS A 1 119 ? 44.333 -23.246 -7.263 1.00 28.19 119 LYS A CA 1
ATOM 932 C C . LYS A 1 119 ? 43.181 -24.156 -6.742 1.00 28.19 119 LYS A C 1
ATOM 934 O O . LYS A 1 119 ? 42.596 -23.809 -5.725 1.00 28.19 119 LYS A O 1
ATOM 939 N N . LEU A 1 120 ? 42.625 -25.092 -7.520 1.00 31.62 120 LEU A N 1
ATOM 940 C CA . LEU A 1 120 ? 42.991 -26.522 -7.616 1.00 31.62 120 LEU A CA 1
ATOM 941 C C . LEU A 1 120 ? 42.984 -27.254 -6.268 1.00 31.62 120 LEU A C 1
ATOM 943 O O . LEU A 1 120 ? 43.865 -26.981 -5.468 1.00 31.62 120 LEU A O 1
ATOM 947 N N . ASP A 1 121 ? 42.047 -28.196 -6.112 1.00 28.48 121 ASP A N 1
ATOM 948 C CA . ASP A 1 121 ? 42.304 -29.532 -5.565 1.00 28.48 121 ASP A CA 1
ATOM 949 C C . ASP A 1 121 ? 41.364 -30.551 -6.236 1.00 28.48 121 ASP A C 1
ATOM 951 O O . ASP A 1 121 ? 40.244 -30.235 -6.645 1.00 28.48 121 ASP A O 1
ATOM 955 N N . SER A 1 122 ? 41.929 -31.732 -6.439 1.00 35.12 122 SER A N 1
ATOM 956 C CA . SER A 1 122 ? 41.544 -32.850 -7.301 1.00 35.12 122 SER A CA 1
ATOM 957 C C . SER A 1 122 ? 40.583 -33.823 -6.605 1.00 35.12 122 SER A C 1
ATOM 959 O O . SER A 1 122 ? 40.658 -33.962 -5.392 1.00 35.12 122 SER A O 1
ATOM 961 N N . ASP A 1 123 ? 39.728 -34.530 -7.353 1.00 29.28 123 ASP A N 1
ATOM 962 C CA . ASP A 1 123 ? 39.885 -35.977 -7.619 1.00 29.28 123 ASP A CA 1
ATOM 963 C C . ASP A 1 123 ? 38.650 -36.598 -8.314 1.00 29.28 123 ASP A C 1
ATOM 965 O O . ASP A 1 123 ? 37.526 -36.499 -7.838 1.00 29.28 123 ASP A O 1
ATOM 969 N N . SER A 1 124 ? 38.926 -37.157 -9.498 1.00 36.56 124 SER A N 1
ATOM 970 C CA . SER A 1 124 ? 38.697 -38.535 -9.976 1.00 36.56 124 SER A CA 1
ATOM 971 C C . SER A 1 124 ? 37.370 -39.295 -9.745 1.00 36.56 124 SER A C 1
ATOM 973 O O . SER A 1 124 ? 36.941 -39.489 -8.613 1.00 36.56 124 SER A O 1
ATOM 975 N N . GLU A 1 125 ? 36.909 -39.874 -10.870 1.00 37.12 125 GLU A N 1
ATOM 976 C CA . GLU A 1 125 ? 35.829 -40.860 -11.150 1.00 37.12 125 GLU A CA 1
ATOM 977 C C . GLU A 1 125 ? 34.377 -40.371 -11.306 1.00 37.12 125 GLU A C 1
ATOM 979 O O . GLU A 1 125 ? 33.730 -39.930 -10.332 1.00 37.12 125 GLU A O 1
#

pLDDT: mean 71.48, std 24.28, range [23.52, 95.19]

InterPro domains:
  IPR007109 Brix domain [PF04427] (6-60)
  IPR039770 Ribosome biogenesis protein Rpf2 [PTHR12728] (2-84)

Organism: Capsicum baccatum (NCBI:txid33114)